Protein AF-A0AB39WMX0-F1 (afdb_monomer_lite)

Structure (mmCIF, N/CA/C/O backbone):
data_AF-A0AB39WMX0-F1
#
_entry.id   AF-A0AB39WMX0-F1
#
loop_
_atom_site.group_PDB
_atom_site.id
_atom_site.type_symbol
_atom_site.label_atom_id
_atom_site.label_alt_id
_atom_site.label_comp_id
_atom_site.label_asym_id
_atom_site.label_entity_id
_atom_site.label_seq_id
_atom_site.pdbx_PDB_ins_code
_atom_site.Cartn_x
_atom_site.Cartn_y
_atom_site.Cartn_z
_atom_site.occupancy
_atom_site.B_iso_or_equiv
_atom_site.auth_seq_id
_atom_site.auth_comp_id
_atom_site.auth_asym_id
_atom_site.auth_atom_id
_atom_site.pdbx_PDB_model_num
ATOM 1 N N . MET A 1 1 ? -1.842 -0.894 -17.363 1.00 80.88 1 MET A N 1
ATOM 2 C CA . MET A 1 1 ? -1.615 -1.287 -15.963 1.00 80.88 1 MET A CA 1
ATOM 3 C C . MET A 1 1 ? -2.292 -0.255 -15.080 1.00 80.88 1 MET A C 1
ATOM 5 O O . MET A 1 1 ? -2.100 0.930 -15.323 1.00 80.88 1 MET A O 1
ATOM 9 N N . ASP A 1 2 ? -3.136 -0.688 -14.147 1.00 91.81 2 ASP A N 1
ATOM 10 C CA . ASP A 1 2 ? -3.916 0.210 -13.288 1.00 91.81 2 ASP A CA 1
ATOM 11 C C . ASP A 1 2 ? -3.302 0.253 -11.884 1.00 91.81 2 ASP A C 1
ATOM 13 O O . ASP A 1 2 ? -3.561 -0.610 -11.043 1.00 91.81 2 ASP A O 1
ATOM 17 N N . PHE A 1 3 ? -2.457 1.257 -11.639 1.00 93.50 3 PHE A N 1
ATOM 18 C CA . PHE A 1 3 ? -1.782 1.422 -10.354 1.00 93.50 3 PHE A CA 1
ATOM 19 C C . PHE A 1 3 ? -2.756 1.644 -9.199 1.00 93.50 3 PHE A C 1
ATOM 21 O O . PHE A 1 3 ? -2.495 1.163 -8.101 1.00 93.50 3 PHE A O 1
ATOM 28 N N . LYS A 1 4 ? -3.898 2.306 -9.429 1.00 96.25 4 LYS A N 1
ATOM 29 C CA . LYS A 1 4 ? -4.886 2.538 -8.371 1.00 96.25 4 LYS A CA 1
ATOM 30 C C . LYS A 1 4 ? -5.512 1.225 -7.932 1.00 96.25 4 LYS A C 1
ATOM 32 O O . LYS A 1 4 ? -5.560 0.944 -6.737 1.00 96.25 4 LYS A O 1
ATOM 37 N N . LYS A 1 5 ? -5.923 0.388 -8.887 1.00 95.81 5 LYS A N 1
ATOM 38 C CA . LYS A 1 5 ? -6.410 -0.965 -8.593 1.00 95.81 5 LYS A CA 1
ATOM 39 C C . LYS A 1 5 ? -5.364 -1.772 -7.822 1.00 95.81 5 LYS A C 1
ATOM 41 O O . LYS A 1 5 ? -5.691 -2.384 -6.810 1.00 95.81 5 LYS A O 1
ATOM 46 N N . HIS A 1 6 ? -4.108 -1.759 -8.266 1.00 96.25 6 HIS A N 1
ATOM 47 C CA . HIS A 1 6 ? -3.055 -2.506 -7.585 1.00 96.25 6 HIS A CA 1
ATOM 48 C C . HIS A 1 6 ? -2.713 -1.962 -6.200 1.00 96.25 6 HIS A C 1
ATOM 50 O O . HIS A 1 6 ? -2.386 -2.770 -5.339 1.00 96.25 6 HIS A O 1
ATOM 56 N N . ALA A 1 7 ? -2.797 -0.649 -5.977 1.00 96.06 7 ALA A N 1
ATOM 57 C CA . ALA A 1 7 ? -2.557 -0.033 -4.678 1.00 96.06 7 ALA A CA 1
ATOM 58 C C . ALA A 1 7 ? -3.611 -0.488 -3.665 1.00 96.06 7 ALA A C 1
ATOM 60 O O . ALA A 1 7 ? -3.260 -0.884 -2.557 1.00 96.06 7 ALA A O 1
ATOM 61 N N . LEU A 1 8 ? -4.883 -0.523 -4.077 1.00 95.00 8 LEU A N 1
ATOM 62 C CA . LEU A 1 8 ? -5.975 -1.043 -3.254 1.00 95.00 8 LEU A CA 1
ATOM 63 C C . LEU A 1 8 ? -5.792 -2.533 -2.955 1.00 95.00 8 LEU A C 1
ATOM 65 O O . LEU A 1 8 ? -5.801 -2.907 -1.793 1.00 95.00 8 LEU A O 1
ATOM 69 N N . ILE A 1 9 ? -5.521 -3.368 -3.965 1.00 93.62 9 ILE A N 1
ATOM 70 C CA . ILE A 1 9 ? -5.279 -4.809 -3.758 1.00 93.62 9 ILE A CA 1
ATOM 71 C C . ILE A 1 9 ? -4.066 -5.045 -2.849 1.00 93.62 9 ILE A C 1
ATOM 73 O O . ILE A 1 9 ? -4.096 -5.918 -1.984 1.00 93.62 9 ILE A O 1
ATOM 77 N N . PHE A 1 10 ? -2.982 -4.290 -3.039 1.00 93.69 10 PHE A N 1
ATOM 78 C CA . PHE A 1 10 ? -1.821 -4.333 -2.153 1.00 93.69 10 PHE A CA 1
ATOM 79 C C . PHE A 1 10 ? -2.233 -4.008 -0.716 1.00 93.69 10 PHE A C 1
ATOM 81 O O . PHE A 1 10 ? -1.875 -4.753 0.191 1.00 93.69 10 PHE A O 1
ATOM 88 N N . PHE A 1 11 ? -3.006 -2.940 -0.521 1.00 92.44 11 PHE A N 1
ATOM 89 C CA . PHE A 1 11 ? -3.456 -2.502 0.793 1.00 92.44 11 PHE A CA 1
ATOM 90 C C . PHE A 1 11 ? -4.390 -3.523 1.454 1.00 92.44 11 PHE A C 1
ATOM 92 O O . PHE A 1 11 ? -4.196 -3.852 2.616 1.00 92.44 11 PHE A O 1
ATOM 99 N N . GLU A 1 12 ? -5.314 -4.125 0.704 1.00 90.00 12 GLU A N 1
ATOM 100 C CA . GLU A 1 12 ? -6.157 -5.237 1.169 1.00 90.00 12 GLU A CA 1
ATOM 101 C C . GLU A 1 12 ? -5.319 -6.450 1.604 1.00 90.00 12 GLU A C 1
ATOM 103 O O . GLU A 1 12 ? -5.573 -7.067 2.639 1.00 90.00 12 GLU A O 1
ATOM 108 N N . LYS A 1 13 ? -4.280 -6.787 0.828 1.00 86.62 13 LYS A N 1
ATOM 109 C CA . LYS A 1 13 ? -3.333 -7.865 1.150 1.00 86.62 13 LYS A CA 1
ATOM 110 C C . LYS A 1 13 ? -2.375 -7.490 2.285 1.00 86.62 13 LYS A C 1
ATOM 112 O O . LYS A 1 13 ? -1.742 -8.390 2.844 1.00 86.62 13 LYS A O 1
ATOM 117 N N . TYR A 1 14 ? -2.252 -6.206 2.632 1.00 81.50 14 TYR A N 1
ATOM 118 C CA . TYR A 1 14 ? -1.416 -5.695 3.716 1.00 81.50 14 TYR A CA 1
ATOM 119 C C . TYR A 1 14 ? -2.044 -6.044 5.073 1.00 81.50 14 TYR A C 1
ATOM 121 O O . TYR A 1 14 ? -2.520 -5.200 5.827 1.00 81.50 14 TYR A O 1
ATOM 129 N N . LYS A 1 15 ? -2.074 -7.337 5.398 1.00 61.38 15 LYS A N 1
ATOM 130 C CA . LYS A 1 15 ? -2.624 -7.844 6.652 1.00 61.38 15 LYS A CA 1
ATOM 131 C C . LYS A 1 15 ? -1.533 -7.855 7.715 1.00 61.38 15 LYS A C 1
ATOM 133 O O . LYS A 1 15 ? -0.927 -8.891 7.986 1.00 61.38 15 LYS A O 1
ATOM 138 N N . ARG A 1 16 ? -1.267 -6.699 8.326 1.00 57.66 16 ARG A N 1
ATOM 139 C CA . ARG A 1 16 ? -0.526 -6.662 9.592 1.00 57.66 16 ARG A CA 1
ATOM 140 C C . ARG A 1 16 ? -1.496 -6.796 10.761 1.00 57.66 16 ARG A C 1
ATOM 142 O O . ARG A 1 16 ? -2.567 -6.199 10.771 1.00 57.66 16 ARG A O 1
ATOM 149 N N . HIS A 1 17 ? -1.108 -7.610 11.741 1.00 47.25 17 HIS A N 1
ATOM 150 C CA . HIS A 1 17 ? -1.738 -7.673 13.056 1.00 47.25 17 HIS A CA 1
ATOM 151 C C . HIS A 1 17 ? -1.531 -6.333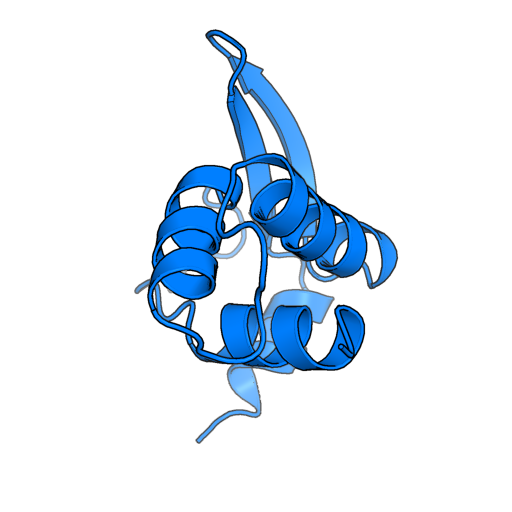 13.768 1.00 47.25 17 HIS A C 1
ATOM 153 O O . HIS A 1 17 ? -0.627 -6.191 14.582 1.00 47.25 17 HIS A O 1
ATOM 159 N N . THR A 1 18 ? -2.321 -5.327 13.425 1.00 50.44 18 THR A N 1
ATOM 160 C CA . THR A 1 18 ? -2.318 -4.049 14.126 1.00 50.44 18 THR A CA 1
ATOM 161 C C . THR A 1 18 ? -3.720 -3.798 14.623 1.00 50.44 18 THR A C 1
ATOM 163 O O . THR A 1 18 ? -4.541 -3.173 13.966 1.00 50.44 18 THR A O 1
ATOM 166 N N . SER A 1 19 ? -3.966 -4.307 15.826 1.00 51.44 19 SER A N 1
ATOM 167 C CA . SER A 1 19 ? -5.026 -3.863 16.732 1.00 51.44 19 SER A CA 1
ATOM 168 C C . SER A 1 19 ? -4.861 -2.398 17.171 1.00 51.44 19 SER A C 1
ATOM 170 O O . SER A 1 19 ? -5.637 -1.920 17.991 1.00 51.44 19 SER A O 1
ATOM 172 N N . GLU A 1 20 ? -3.848 -1.693 16.659 1.00 57.03 20 GLU A N 1
ATOM 173 C CA . GLU A 1 20 ? -3.474 -0.344 17.056 1.00 57.03 20 GLU A CA 1
ATOM 174 C C . GLU A 1 20 ? -3.376 0.560 15.826 1.00 57.03 20 GLU A C 1
ATOM 176 O O . GLU A 1 20 ? -2.501 0.408 14.965 1.00 57.03 20 GLU A O 1
ATOM 181 N N . ASN A 1 21 ? -4.279 1.538 15.774 1.00 57.00 21 ASN A N 1
ATOM 182 C CA . ASN A 1 21 ? -4.118 2.713 14.937 1.00 57.00 21 ASN A CA 1
ATOM 183 C C . ASN A 1 21 ? -2.854 3.433 15.430 1.00 57.00 21 ASN A C 1
ATOM 185 O O . ASN A 1 21 ? -2.754 3.677 16.630 1.00 57.00 21 ASN A O 1
ATOM 189 N N . ASN A 1 22 ? -1.923 3.776 14.529 1.00 62.94 22 ASN A N 1
ATOM 190 C CA . ASN A 1 22 ? -0.686 4.559 14.764 1.00 62.94 22 ASN A CA 1
ATOM 191 C C . ASN A 1 22 ? 0.662 3.811 14.810 1.00 62.94 22 ASN A C 1
ATOM 193 O O . ASN A 1 22 ? 1.668 4.438 15.141 1.00 62.94 22 ASN A O 1
ATOM 197 N N . ILE A 1 23 ? 0.752 2.535 14.421 1.00 78.00 23 ILE A N 1
ATOM 198 C CA . ILE A 1 23 ? 2.082 1.925 14.228 1.00 78.00 23 ILE A CA 1
ATOM 199 C C . ILE A 1 23 ? 2.706 2.440 12.924 1.00 78.00 23 ILE A C 1
ATOM 201 O O . ILE A 1 23 ? 2.154 2.246 11.837 1.00 78.00 23 ILE A O 1
ATOM 205 N N . GLU A 1 24 ? 3.872 3.080 13.038 1.00 84.38 24 GLU A N 1
ATOM 206 C CA . GLU A 1 24 ? 4.675 3.505 11.891 1.00 84.38 24 GLU A CA 1
ATOM 207 C C . GLU A 1 24 ? 5.236 2.294 11.139 1.00 84.38 24 GLU A C 1
ATOM 209 O O . GLU A 1 24 ? 5.863 1.405 11.717 1.00 84.38 24 GLU A O 1
ATOM 214 N N . ASN A 1 25 ? 5.041 2.272 9.823 1.00 85.81 25 ASN A N 1
ATOM 215 C CA . ASN A 1 25 ? 5.469 1.183 8.960 1.00 85.81 25 ASN A CA 1
ATOM 216 C C . ASN A 1 25 ? 6.112 1.702 7.673 1.00 85.81 25 ASN A C 1
ATOM 218 O O . ASN A 1 25 ? 5.730 2.738 7.125 1.00 85.81 25 ASN A O 1
ATOM 222 N N . ASN A 1 26 ? 7.078 0.941 7.162 1.00 88.56 26 ASN A N 1
ATOM 223 C CA . ASN A 1 26 ? 7.630 1.153 5.831 1.00 88.56 26 ASN A CA 1
ATOM 224 C C . ASN A 1 26 ? 6.835 0.320 4.812 1.00 88.56 26 ASN A C 1
ATOM 226 O O . ASN A 1 26 ? 7.108 -0.865 4.626 1.00 88.56 26 ASN A O 1
ATOM 230 N N . PHE A 1 27 ? 5.876 0.962 4.146 1.00 90.38 27 PHE A N 1
ATOM 231 C CA . PHE A 1 27 ? 5.037 0.340 3.119 1.00 90.38 27 PHE A CA 1
ATOM 232 C C . PHE A 1 27 ? 5.761 0.131 1.782 1.00 90.38 27 PHE A C 1
ATOM 234 O O . PHE A 1 27 ? 5.337 -0.711 0.992 1.00 90.38 27 PHE A O 1
ATOM 241 N N . GLU A 1 28 ? 6.855 0.850 1.512 1.00 90.00 28 GLU A N 1
ATOM 242 C CA . GLU A 1 28 ? 7.615 0.725 0.257 1.00 90.00 28 GLU A CA 1
ATOM 243 C C . GLU A 1 28 ? 8.286 -0.653 0.157 1.00 90.00 28 GLU A C 1
ATOM 245 O O . GLU A 1 28 ? 8.273 -1.288 -0.894 1.00 90.00 28 GLU A O 1
ATOM 250 N N . HIS A 1 29 ? 8.789 -1.187 1.276 1.00 88.75 29 HIS A N 1
ATOM 251 C CA . HIS A 1 29 ? 9.369 -2.533 1.295 1.00 88.75 29 HIS A CA 1
ATOM 252 C C . HIS A 1 29 ? 8.335 -3.631 0.993 1.00 88.75 29 HIS A C 1
ATOM 254 O O . HIS A 1 29 ? 8.591 -4.553 0.215 1.00 88.75 29 HIS A O 1
ATOM 260 N N . ASP A 1 30 ? 7.154 -3.539 1.603 1.00 90.31 30 ASP A N 1
ATOM 261 C CA . ASP A 1 30 ? 6.101 -4.541 1.437 1.00 90.31 30 ASP A CA 1
ATOM 262 C C . ASP A 1 30 ? 5.412 -4.428 0.068 1.00 90.31 30 ASP A C 1
ATOM 264 O O . ASP A 1 30 ? 5.095 -5.445 -0.557 1.00 90.31 30 ASP A O 1
ATOM 268 N N . SER A 1 31 ? 5.243 -3.207 -0.448 1.00 92.88 31 SER A N 1
ATOM 269 C CA . SER A 1 31 ? 4.734 -2.980 -1.805 1.00 92.88 31 SER A CA 1
ATOM 270 C C . SER A 1 31 ? 5.704 -3.491 -2.867 1.00 92.88 31 SER A C 1
ATOM 272 O O . SER A 1 31 ? 5.254 -4.119 -3.821 1.00 92.88 31 SER A O 1
ATOM 274 N N . LEU A 1 32 ? 7.021 -3.370 -2.674 1.00 94.81 32 LEU A N 1
ATOM 275 C CA . LEU A 1 32 ? 8.014 -3.984 -3.563 1.00 94.81 32 LEU A CA 1
ATOM 276 C C . LEU A 1 32 ? 7.853 -5.510 -3.645 1.00 94.81 32 LEU A C 1
ATOM 278 O O . LEU A 1 32 ? 7.924 -6.101 -4.726 1.00 94.81 32 LEU A O 1
ATOM 282 N N . ASN A 1 33 ? 7.595 -6.165 -2.510 1.00 92.56 33 ASN A N 1
ATOM 283 C CA . ASN A 1 33 ? 7.343 -7.607 -2.475 1.00 92.56 33 ASN A CA 1
ATOM 284 C C . ASN A 1 33 ? 6.069 -7.996 -3.238 1.00 92.56 33 ASN A C 1
ATOM 286 O O . ASN A 1 33 ? 6.038 -9.051 -3.877 1.00 92.56 33 ASN A O 1
ATOM 290 N N . TYR A 1 34 ? 5.029 -7.165 -3.178 1.00 94.00 34 TYR A N 1
ATOM 291 C CA . TYR A 1 34 ? 3.805 -7.341 -3.956 1.00 94.00 34 TYR A CA 1
ATOM 292 C C . TYR A 1 34 ? 4.062 -7.151 -5.459 1.00 94.00 34 TYR A C 1
ATOM 294 O O . TYR A 1 34 ? 3.815 -8.066 -6.244 1.00 94.00 34 TYR A O 1
ATOM 302 N N . VAL A 1 35 ? 4.657 -6.021 -5.841 1.00 95.00 35 VAL A N 1
ATOM 303 C CA . VAL A 1 35 ? 5.005 -5.646 -7.219 1.00 95.00 35 VAL A CA 1
ATOM 304 C C . VAL A 1 35 ? 5.795 -6.748 -7.935 1.00 95.00 35 VAL A C 1
ATOM 306 O O . VAL A 1 35 ? 5.491 -7.106 -9.071 1.00 95.00 35 VAL A O 1
ATOM 309 N N . ARG A 1 36 ? 6.774 -7.362 -7.259 1.00 94.81 36 ARG A N 1
ATOM 310 C CA . ARG A 1 36 ? 7.591 -8.446 -7.835 1.00 94.81 36 ARG A CA 1
ATOM 311 C C . ARG A 1 36 ? 6.792 -9.708 -8.178 1.00 94.81 36 ARG A C 1
ATOM 313 O O . ARG A 1 36 ? 7.144 -10.416 -9.128 1.00 94.81 36 ARG A O 1
ATOM 320 N N . LYS A 1 37 ? 5.736 -9.997 -7.415 1.00 93.31 37 LYS A N 1
ATOM 321 C CA . LYS A 1 37 ? 4.907 -11.206 -7.559 1.00 93.31 37 LYS A CA 1
ATOM 322 C C . LYS A 1 37 ? 3.771 -11.036 -8.561 1.00 93.31 37 LYS A C 1
ATOM 324 O O . LYS A 1 37 ? 3.344 -12.023 -9.148 1.00 93.31 37 LYS A O 1
ATOM 329 N N . GLU A 1 38 ? 3.294 -9.815 -8.761 1.00 94.12 38 GLU A N 1
ATOM 330 C CA . GLU A 1 38 ? 2.199 -9.535 -9.685 1.00 94.12 38 GLU A CA 1
ATOM 331 C C . GLU A 1 38 ? 2.693 -9.508 -11.144 1.00 94.12 38 GLU A C 1
ATOM 333 O O . GLU A 1 38 ? 3.761 -8.980 -11.462 1.00 94.12 38 GLU A O 1
ATOM 338 N N . ASN A 1 39 ? 1.923 -10.113 -12.052 1.00 92.81 39 ASN A N 1
ATOM 339 C CA . ASN A 1 39 ? 2.307 -10.245 -13.466 1.00 92.81 39 ASN A CA 1
ATOM 340 C C . ASN A 1 39 ? 2.059 -8.972 -14.285 1.00 92.81 39 ASN A C 1
ATOM 342 O O . ASN A 1 39 ? 2.684 -8.789 -15.327 1.00 92.81 39 ASN A O 1
ATOM 346 N N . ASP A 1 40 ? 1.177 -8.097 -13.806 1.00 93.25 40 ASP A N 1
ATOM 347 C CA . ASP A 1 40 ? 0.790 -6.867 -14.502 1.00 93.25 40 ASP A CA 1
ATOM 348 C C . ASP A 1 40 ? 1.894 -5.791 -14.466 1.00 93.25 40 ASP A C 1
ATOM 350 O O . ASP A 1 40 ? 1.894 -4.877 -15.294 1.00 93.25 40 ASP A O 1
ATOM 354 N N . PHE A 1 41 ? 2.850 -5.911 -13.536 1.00 92.00 41 PHE A N 1
ATOM 355 C CA . PHE A 1 41 ? 4.004 -5.021 -13.407 1.00 92.00 41 PHE A CA 1
ATOM 356 C C . PHE A 1 41 ? 5.129 -5.451 -14.347 1.00 92.00 41 PHE A C 1
ATOM 358 O O . PHE A 1 41 ? 5.631 -6.576 -14.275 1.00 92.00 41 PHE A O 1
ATOM 365 N N . LYS A 1 42 ? 5.563 -4.527 -15.210 1.00 88.94 42 LYS A N 1
ATOM 366 C CA . LYS A 1 42 ? 6.636 -4.771 -16.183 1.00 88.94 42 LYS A CA 1
ATOM 367 C C . LYS A 1 42 ? 8.032 -4.631 -15.571 1.00 88.94 42 LYS A C 1
ATOM 369 O O . LYS A 1 42 ? 8.891 -5.457 -15.866 1.00 88.94 42 LYS A O 1
ATOM 374 N N . TYR A 1 43 ? 8.264 -3.579 -14.785 1.00 85.56 43 TYR A N 1
ATOM 375 C CA . TYR A 1 43 ? 9.600 -3.221 -14.292 1.00 85.56 43 TYR A CA 1
ATOM 376 C C . TYR A 1 43 ? 9.901 -3.831 -12.925 1.00 85.56 43 TYR A C 1
ATOM 378 O O . TYR A 1 43 ? 11.033 -4.242 -12.682 1.00 85.56 43 TYR A O 1
ATOM 386 N N . LYS A 1 44 ? 8.868 -4.023 -12.096 1.00 92.31 44 LYS A N 1
ATOM 387 C CA . LYS A 1 44 ? 8.949 -4.783 -10.841 1.00 92.31 44 LYS A CA 1
ATOM 388 C C . LYS A 1 44 ? 9.974 -4.209 -9.851 1.00 92.31 44 LYS A C 1
ATOM 390 O O . LYS A 1 44 ? 10.673 -4.958 -9.157 1.00 92.31 44 LYS A O 1
ATOM 395 N N . ASP A 1 45 ? 10.067 -2.887 -9.820 1.00 93.31 45 ASP A N 1
ATOM 396 C CA . ASP A 1 45 ? 11.110 -2.132 -9.135 1.00 93.31 45 ASP A CA 1
ATOM 397 C C . ASP A 1 45 ? 10.559 -1.235 -8.014 1.00 93.31 45 ASP A C 1
ATOM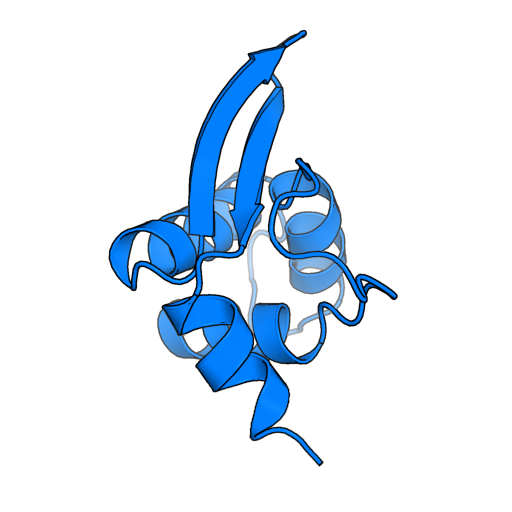 399 O O . ASP A 1 45 ? 9.371 -1.254 -7.676 1.00 93.31 45 ASP A O 1
ATOM 403 N N . ASP A 1 46 ? 11.463 -0.468 -7.407 1.00 92.12 46 ASP A N 1
ATOM 404 C CA . ASP A 1 46 ? 11.148 0.443 -6.308 1.00 92.12 46 ASP A CA 1
ATOM 405 C C . ASP A 1 46 ? 10.306 1.645 -6.771 1.00 92.12 46 ASP A C 1
ATOM 407 O O . ASP A 1 46 ? 9.601 2.245 -5.959 1.00 92.12 46 ASP A O 1
ATOM 411 N N . VAL A 1 47 ? 10.332 1.986 -8.068 1.00 92.75 47 VAL A N 1
ATOM 412 C CA . VAL A 1 47 ? 9.497 3.056 -8.635 1.00 92.75 47 VAL A CA 1
ATOM 413 C C . VAL A 1 47 ? 8.044 2.602 -8.654 1.00 92.75 47 VAL A C 1
ATOM 415 O O . VAL A 1 47 ? 7.179 3.299 -8.126 1.00 92.75 47 VAL A O 1
ATOM 418 N N . ASP A 1 48 ? 7.784 1.408 -9.188 1.00 94.38 48 ASP A N 1
ATOM 419 C CA . ASP A 1 48 ? 6.454 0.800 -9.189 1.00 94.38 48 ASP A CA 1
ATOM 420 C C . ASP A 1 48 ? 5.902 0.672 -7.755 1.00 94.38 48 ASP A C 1
ATOM 422 O O . ASP A 1 48 ? 4.738 0.992 -7.503 1.00 94.38 48 ASP A O 1
ATOM 426 N N . ALA A 1 49 ? 6.743 0.256 -6.801 1.00 94.31 49 ALA A N 1
ATOM 427 C CA . ALA A 1 49 ? 6.391 0.154 -5.384 1.00 94.31 49 ALA A CA 1
ATOM 428 C C . ALA A 1 49 ? 6.047 1.521 -4.767 1.00 94.31 49 ALA A C 1
ATOM 430 O O . ALA A 1 49 ? 4.997 1.677 -4.135 1.00 94.31 49 ALA A O 1
ATOM 431 N N . GLY A 1 50 ? 6.890 2.528 -5.007 1.00 94.38 50 GLY A N 1
ATOM 432 C CA . GLY A 1 50 ? 6.681 3.894 -4.533 1.00 94.38 50 GLY A CA 1
ATOM 433 C C . GLY A 1 50 ? 5.385 4.512 -5.060 1.00 94.38 50 GLY A C 1
ATOM 434 O O . GLY A 1 50 ? 4.681 5.181 -4.305 1.00 94.38 50 GLY A O 1
ATOM 435 N N . VAL A 1 51 ? 5.009 4.228 -6.314 1.00 95.50 51 VAL A N 1
ATOM 436 C CA . VAL A 1 51 ? 3.732 4.687 -6.889 1.00 95.50 51 VAL A CA 1
ATOM 437 C C . VAL A 1 51 ? 2.534 4.102 -6.135 1.00 95.50 51 VAL A C 1
ATOM 439 O O . VAL A 1 51 ? 1.571 4.826 -5.885 1.00 95.50 51 VAL A O 1
ATOM 442 N N . LEU A 1 52 ? 2.576 2.828 -5.719 1.00 96.12 52 LEU A N 1
ATOM 443 C CA . LEU A 1 52 ? 1.481 2.242 -4.933 1.00 96.12 52 LEU A CA 1
ATOM 444 C C . LEU A 1 52 ? 1.312 2.943 -3.584 1.00 96.12 52 LEU A C 1
ATOM 446 O O . LEU A 1 52 ? 0.186 3.248 -3.193 1.00 96.12 52 LEU A O 1
ATOM 450 N N . VAL A 1 53 ? 2.418 3.218 -2.889 1.00 95.69 53 VAL A N 1
ATOM 451 C CA . VAL A 1 53 ? 2.393 3.909 -1.591 1.00 95.69 53 VAL A CA 1
ATOM 452 C C . VAL A 1 53 ? 1.894 5.344 -1.750 1.00 95.69 53 VAL A C 1
ATOM 454 O O . VAL A 1 53 ? 0.998 5.754 -1.017 1.00 95.69 53 VAL A O 1
ATOM 457 N N . MET A 1 54 ? 2.385 6.065 -2.761 1.00 96.44 54 MET A N 1
ATOM 458 C CA . MET A 1 54 ? 1.956 7.431 -3.068 1.00 96.44 54 MET A CA 1
ATOM 459 C C . MET A 1 54 ? 0.447 7.510 -3.335 1.00 96.44 54 MET A C 1
ATOM 461 O O . MET A 1 54 ? -0.220 8.390 -2.806 1.00 96.44 54 MET A O 1
ATOM 465 N N . ILE A 1 55 ? -0.121 6.560 -4.085 1.00 97.56 55 ILE A N 1
ATOM 466 C CA . ILE A 1 55 ? -1.570 6.513 -4.326 1.00 97.56 55 ILE A CA 1
ATOM 467 C C . ILE A 1 55 ? -2.347 6.298 -3.022 1.00 97.56 55 ILE A C 1
ATOM 469 O O . ILE A 1 55 ? -3.398 6.903 -2.826 1.00 97.56 55 ILE A O 1
ATOM 473 N N . LEU A 1 56 ? -1.864 5.443 -2.117 1.00 96.44 56 LEU A N 1
ATOM 474 C CA . LEU A 1 56 ? -2.521 5.238 -0.823 1.00 96.44 56 LEU A CA 1
ATOM 475 C C . LEU A 1 56 ? -2.432 6.473 0.084 1.00 96.44 56 LEU A C 1
ATOM 477 O O . LEU A 1 56 ? -3.357 6.714 0.860 1.00 96.44 56 LEU A O 1
ATOM 481 N N . GLU A 1 57 ? -1.361 7.261 -0.024 1.00 96.31 57 GLU A N 1
ATOM 482 C CA . GLU A 1 57 ? -1.259 8.578 0.616 1.00 96.31 57 GLU A CA 1
ATOM 483 C C . GLU A 1 57 ? -2.249 9.582 0.004 1.00 96.31 57 GLU A C 1
ATOM 485 O O . GLU A 1 57 ? -2.978 10.241 0.741 1.00 96.31 57 GLU A O 1
ATOM 490 N N . GLU A 1 58 ? -2.342 9.663 -1.328 1.00 97.50 58 GLU A N 1
ATOM 491 C CA . GLU A 1 58 ? -3.287 10.545 -2.037 1.00 97.50 58 GLU A CA 1
ATOM 492 C C . GLU A 1 58 ? -4.753 10.199 -1.743 1.00 97.50 58 GLU A C 1
ATOM 494 O O . GLU A 1 58 ? -5.610 11.079 -1.661 1.00 97.50 58 GLU A O 1
ATOM 499 N N . LEU A 1 59 ? -5.054 8.911 -1.557 1.00 97.06 59 LEU A N 1
ATOM 500 C CA . LEU A 1 59 ? -6.368 8.430 -1.128 1.00 97.06 59 LEU A CA 1
ATOM 501 C C . LEU A 1 59 ? -6.606 8.60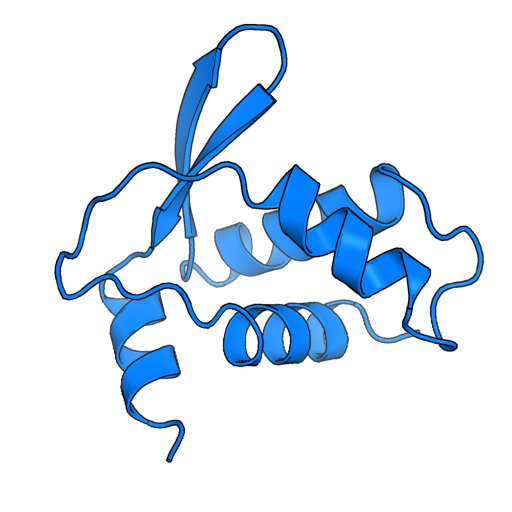7 0.377 1.00 97.06 59 LEU A C 1
ATOM 503 O O . LEU A 1 59 ? -7.689 8.265 0.857 1.00 97.06 59 LEU A O 1
ATOM 507 N N . GLU A 1 60 ? -5.638 9.159 1.108 1.00 96.38 60 GLU A N 1
ATOM 508 C CA . GLU A 1 60 ? -5.658 9.393 2.552 1.00 96.38 60 GLU A CA 1
ATOM 509 C C . GLU A 1 60 ? -5.799 8.112 3.381 1.00 96.38 60 GLU A C 1
ATOM 511 O O . GLU A 1 60 ? -6.277 8.165 4.510 1.00 96.38 60 GLU A O 1
ATOM 516 N N . TYR A 1 61 ? -5.423 6.949 2.848 1.00 94.56 61 TYR A N 1
ATOM 517 C CA . TYR A 1 61 ? -5.376 5.693 3.606 1.00 94.56 61 TYR A CA 1
ATOM 518 C C . TYR A 1 61 ? -4.076 5.550 4.392 1.00 94.56 61 TYR A C 1
ATOM 520 O O . TYR A 1 61 ? -4.061 4.945 5.466 1.00 94.56 61 TYR A O 1
ATOM 528 N N . LEU A 1 62 ? -3.004 6.154 3.883 1.00 94.19 62 LEU A N 1
ATOM 529 C CA . LEU A 1 62 ? -1.731 6.306 4.569 1.00 94.19 62 LEU A CA 1
ATOM 530 C C . LEU A 1 62 ? -1.442 7.780 4.831 1.00 94.19 62 LEU A C 1
ATOM 532 O O . LEU A 1 62 ? -1.853 8.660 4.080 1.00 94.19 62 LEU A O 1
ATOM 536 N N . LYS A 1 63 ? -0.690 8.042 5.896 1.00 94.44 63 LYS A N 1
ATOM 537 C CA . LYS A 1 63 ? -0.137 9.360 6.192 1.00 94.44 63 LYS A CA 1
ATOM 538 C C . LYS A 1 63 ? 1.354 9.231 6.442 1.00 94.44 63 LYS A C 1
A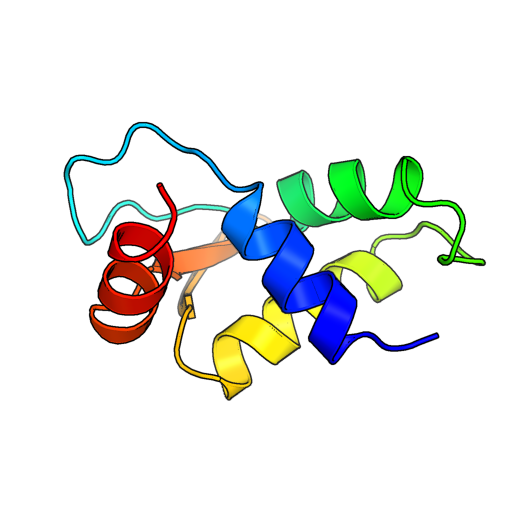TOM 540 O O . LYS A 1 63 ? 1.762 8.508 7.349 1.00 94.44 63 LYS A O 1
ATOM 545 N N . PHE A 1 64 ? 2.151 9.954 5.661 1.00 93.94 64 PHE A N 1
ATOM 546 C CA . PHE A 1 64 ? 3.584 10.095 5.899 1.00 93.94 64 PHE A CA 1
ATOM 547 C C . PHE A 1 64 ? 3.844 10.690 7.286 1.00 93.94 64 PHE A C 1
ATOM 549 O O . PHE A 1 64 ? 3.232 11.695 7.661 1.00 93.94 64 PHE A O 1
ATOM 556 N N . THR A 1 65 ? 4.751 10.073 8.040 1.00 91.88 65 THR A N 1
ATOM 557 C CA . THR A 1 65 ? 5.124 10.542 9.379 1.00 91.88 65 THR A CA 1
ATOM 558 C C . THR A 1 65 ? 6.558 11.034 9.430 1.00 91.88 65 THR A C 1
ATOM 560 O O . THR A 1 65 ? 6.798 12.178 9.817 1.00 91.88 65 THR A O 1
ATOM 563 N N . ASN A 1 66 ? 7.519 10.204 9.023 1.00 91.88 66 ASN A N 1
ATOM 564 C CA . ASN A 1 66 ? 8.931 10.554 9.064 1.00 91.88 66 ASN A CA 1
ATOM 565 C C . ASN A 1 66 ? 9.747 9.868 7.961 1.00 91.88 66 ASN A C 1
ATOM 567 O O . ASN A 1 66 ? 9.283 8.983 7.235 1.00 91.88 66 ASN A O 1
ATOM 571 N N . ARG A 1 67 ? 11.012 10.287 7.867 1.00 90.56 67 ARG A N 1
ATOM 572 C CA . ARG A 1 67 ? 12.030 9.632 7.052 1.00 90.56 67 ARG A CA 1
ATOM 573 C C . ARG A 1 67 ? 13.248 9.325 7.914 1.00 90.56 67 ARG A C 1
ATOM 575 O O . ARG A 1 67 ? 13.798 10.229 8.538 1.00 90.56 67 ARG A O 1
ATOM 582 N N . HIS A 1 68 ? 13.699 8.075 7.898 1.00 89.25 68 HIS A N 1
ATOM 583 C CA . HIS A 1 68 ? 14.895 7.639 8.617 1.00 89.25 68 HIS A CA 1
ATOM 584 C C . HIS A 1 68 ? 15.716 6.682 7.750 1.00 89.25 68 HIS A C 1
ATOM 586 O O . HIS A 1 68 ? 15.162 5.750 7.168 1.00 89.25 68 HIS A O 1
ATOM 592 N N . ASN A 1 69 ? 17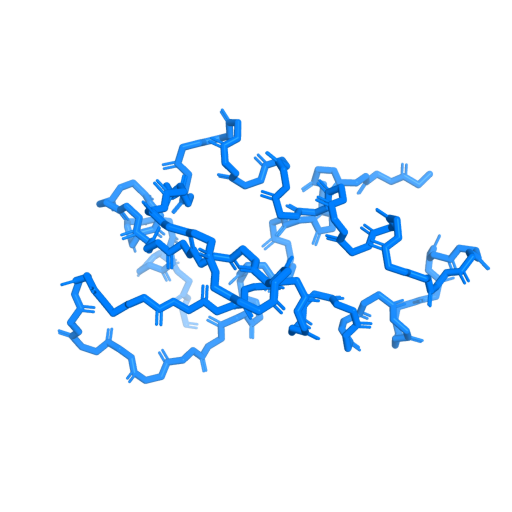.036 6.897 7.659 1.00 86.12 69 ASN A N 1
ATOM 593 C CA . ASN A 1 69 ? 17.943 6.127 6.791 1.00 86.12 69 ASN A CA 1
ATOM 594 C C . ASN A 1 69 ? 17.389 5.956 5.366 1.00 86.12 69 ASN A C 1
ATOM 596 O O . ASN A 1 69 ? 17.254 4.839 4.873 1.00 86.12 69 ASN A O 1
ATOM 600 N N . GLU A 1 70 ? 16.984 7.073 4.756 1.00 85.25 70 GLU A N 1
ATOM 601 C CA . GLU A 1 70 ? 16.392 7.167 3.412 1.00 85.25 70 GLU A CA 1
ATOM 602 C C . GLU A 1 70 ? 15.017 6.507 3.220 1.00 85.25 70 GLU A C 1
ATOM 604 O O . GLU A 1 70 ? 14.349 6.839 2.243 1.00 85.25 70 GLU A O 1
ATOM 609 N N . LYS A 1 71 ? 14.541 5.698 4.173 1.00 86.75 71 LYS A N 1
ATOM 610 C CA . LYS A 1 71 ? 13.234 5.025 4.153 1.00 86.75 71 LYS A CA 1
ATOM 611 C C . LYS A 1 71 ? 12.116 5.948 4.632 1.00 86.75 71 LYS A C 1
ATOM 613 O O . LYS A 1 71 ? 12.289 6.660 5.624 1.00 86.75 71 LYS A O 1
ATOM 618 N N . ARG A 1 72 ? 10.965 5.903 3.956 1.00 89.31 72 ARG A N 1
ATOM 619 C CA . ARG A 1 72 ? 9.753 6.643 4.334 1.00 89.31 72 ARG A CA 1
ATOM 620 C C . ARG A 1 72 ? 8.850 5.783 5.213 1.00 89.31 72 ARG A C 1
ATOM 622 O O . ARG A 1 72 ? 8.563 4.630 4.887 1.00 89.31 72 ARG A O 1
ATOM 629 N N . TYR A 1 73 ? 8.400 6.359 6.318 1.00 90.69 73 TYR A N 1
ATOM 630 C CA . TYR A 1 73 ? 7.493 5.716 7.258 1.00 90.69 73 TYR A CA 1
ATOM 631 C C . TYR A 1 73 ? 6.128 6.389 7.208 1.00 90.69 73 TYR A C 1
ATOM 633 O O . TYR A 1 73 ? 6.012 7.605 7.030 1.00 90.69 73 TYR A O 1
ATOM 641 N N . HIS A 1 74 ? 5.096 5.564 7.340 1.00 92.56 74 HIS A N 1
ATOM 642 C CA . HIS A 1 74 ? 3.710 5.989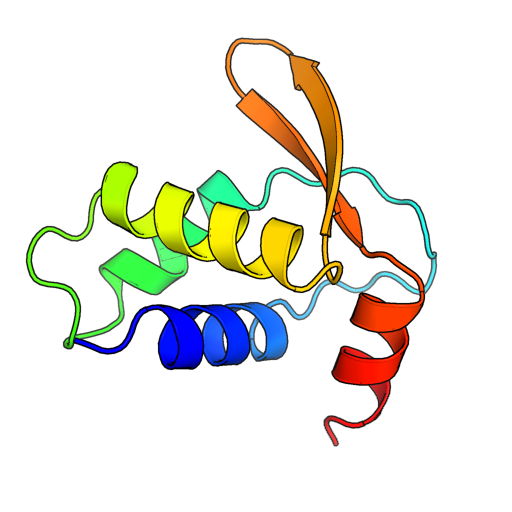 7.276 1.00 92.56 74 HIS A CA 1
ATOM 643 C C . HIS A 1 74 ? 2.913 5.319 8.386 1.00 92.56 74 HIS A C 1
ATOM 645 O O . HIS A 1 74 ? 3.241 4.214 8.824 1.00 92.56 74 HIS A O 1
ATOM 651 N N . ILE A 1 75 ? 1.829 5.964 8.790 1.00 91.88 75 ILE A N 1
ATOM 652 C CA . ILE A 1 75 ? 0.774 5.352 9.598 1.00 91.88 75 ILE A CA 1
ATOM 653 C C . ILE A 1 75 ? -0.456 5.116 8.728 1.00 91.88 75 ILE A C 1
ATOM 655 O O . ILE A 1 75 ? -0.705 5.860 7.777 1.00 91.88 75 ILE A O 1
ATOM 659 N N . ILE A 1 76 ? -1.238 4.096 9.074 1.00 91.44 76 ILE A N 1
ATOM 660 C CA . ILE A 1 76 ? -2.577 3.909 8.512 1.00 91.44 76 ILE A CA 1
ATOM 661 C C . ILE A 1 76 ? -3.509 4.926 9.176 1.00 91.44 76 ILE A C 1
ATOM 663 O O . ILE A 1 76 ? -3.518 5.056 10.401 1.00 91.44 76 ILE A O 1
ATOM 667 N N . THR A 1 77 ? -4.263 5.672 8.375 1.00 92.25 77 THR A N 1
ATOM 668 C CA . THR A 1 77 ? -5.243 6.649 8.870 1.00 92.25 77 THR A CA 1
ATOM 669 C C . THR A 1 77 ? -6.527 5.954 9.322 1.00 92.25 77 THR A C 1
ATOM 671 O O . THR A 1 77 ? -6.775 4.801 8.976 1.00 92.25 77 THR A O 1
ATOM 674 N N . GLU A 1 78 ? -7.405 6.670 10.026 1.00 91.00 78 GLU A N 1
ATOM 675 C CA . GLU A 1 78 ? -8.751 6.175 10.356 1.00 91.00 78 GLU A CA 1
ATOM 676 C C . GLU A 1 78 ? -9.514 5.704 9.107 1.00 91.00 78 GLU A C 1
ATOM 678 O O . GLU A 1 78 ? -10.029 4.590 9.076 1.00 91.00 78 GLU A O 1
ATOM 683 N N . LYS A 1 79 ? -9.463 6.487 8.024 1.00 93.12 79 LYS A N 1
ATOM 684 C CA . LYS A 1 79 ? -10.046 6.141 6.721 1.00 93.12 79 LYS A CA 1
ATOM 685 C C . LYS A 1 79 ? -9.462 4.845 6.143 1.00 93.12 79 LYS A C 1
ATOM 687 O O . LYS A 1 79 ? -10.191 4.033 5.575 1.00 93.12 79 LYS A O 1
ATOM 692 N N . GLY A 1 80 ? -8.149 4.646 6.278 1.00 91.94 80 GLY A N 1
ATOM 693 C CA . GLY A 1 80 ? -7.474 3.414 5.873 1.00 91.94 80 GLY A CA 1
ATOM 694 C C . GLY A 1 80 ? -7.933 2.208 6.695 1.00 91.94 80 GLY A C 1
ATOM 695 O O . GLY A 1 80 ? -8.225 1.158 6.128 1.00 91.94 80 GLY A O 1
ATOM 696 N N . PHE A 1 81 ? -8.088 2.363 8.011 1.00 88.88 81 PHE A N 1
ATOM 697 C CA . PHE A 1 81 ? -8.628 1.310 8.876 1.00 88.88 81 PHE A CA 1
ATOM 698 C C . PHE A 1 81 ? -10.087 0.978 8.568 1.00 88.88 81 PHE A C 1
ATOM 700 O O . PHE A 1 81 ? -10.434 -0.196 8.502 1.00 88.88 81 PHE A O 1
ATOM 707 N N . GLU A 1 82 ? -10.937 1.979 8.339 1.00 89.06 82 GLU A N 1
ATOM 708 C CA . GLU A 1 82 ? -12.327 1.769 7.923 1.00 89.06 82 GLU A CA 1
ATOM 709 C C . GLU A 1 82 ? -12.441 1.041 6.583 1.00 89.06 82 GLU A C 1
ATOM 711 O O . GLU A 1 82 ? -13.399 0.304 6.348 1.00 89.06 82 GLU A O 1
ATOM 716 N N . PHE A 1 83 ? -11.496 1.274 5.672 1.00 90.62 83 PHE A N 1
ATOM 717 C CA . PHE A 1 83 ? -11.413 0.528 4.425 1.00 90.62 83 PHE A CA 1
ATOM 718 C C . PHE A 1 83 ? -11.042 -0.935 4.697 1.00 90.62 83 PHE A C 1
ATOM 720 O O . PHE A 1 83 ? -11.745 -1.836 4.243 1.00 90.62 83 PHE A O 1
ATOM 727 N N . LEU A 1 84 ? -9.992 -1.172 5.490 1.00 87.88 84 LEU A N 1
ATOM 728 C CA . LEU A 1 84 ? -9.512 -2.519 5.805 1.00 87.88 84 LEU A CA 1
ATOM 729 C C . LEU A 1 84 ? -10.504 -3.337 6.649 1.00 87.88 84 LEU A C 1
ATOM 731 O O . LEU A 1 84 ? -10.584 -4.549 6.483 1.00 87.88 84 LEU A O 1
ATOM 735 N N . SER A 1 85 ? -11.291 -2.701 7.521 1.00 84.94 85 SER A N 1
ATOM 736 C CA . SER A 1 85 ? -12.266 -3.381 8.388 1.00 84.94 85 SER A CA 1
ATOM 737 C C . SER A 1 85 ? -13.502 -3.903 7.650 1.00 84.94 85 SER A C 1
ATOM 739 O O . SER A 1 85 ? -14.223 -4.747 8.179 1.00 84.94 85 SER A O 1
ATOM 741 N N . LYS A 1 86 ? -13.749 -3.423 6.424 1.00 84.81 86 LYS A N 1
ATOM 742 C CA . LYS A 1 86 ? -14.829 -3.903 5.545 1.00 84.81 86 LYS A CA 1
ATOM 743 C C . LYS A 1 86 ? -14.446 -5.166 4.773 1.00 84.81 86 LYS A C 1
ATOM 745 O O . LYS A 1 86 ? -15.304 -5.740 4.104 1.00 84.81 86 LYS A O 1
ATOM 750 N N . ILE A 1 87 ? -13.179 -5.573 4.833 1.00 78.75 87 ILE A N 1
ATOM 751 C CA . ILE A 1 87 ? -12.677 -6.769 4.162 1.00 78.75 87 ILE A CA 1
ATOM 752 C C . ILE A 1 87 ? -12.952 -7.978 5.076 1.00 78.75 87 ILE A C 1
ATOM 754 O O . ILE A 1 87 ? -12.507 -7.963 6.226 1.00 78.75 87 ILE A O 1
ATOM 758 N N . PRO A 1 88 ? -13.702 -8.989 4.601 1.00 62.84 88 PRO A N 1
ATOM 759 C CA . PRO A 1 88 ? -14.089 -10.157 5.393 1.00 62.84 88 PRO A CA 1
ATOM 760 C C . PRO A 1 88 ? -12.926 -11.095 5.758 1.00 62.84 88 PRO A C 1
ATOM 762 O O . PRO A 1 88 ? -11.905 -11.135 5.031 1.00 62.84 88 PRO A O 1
#

Organism: NCBI:txid3234140

pLDDT: mean 87.93, std 11.5, range [47.25, 97.56]

Foldseek 3Di:
DDLLVLLLVLLLVPDDPPPDFPDKDQQLVSLLVSLCPDPVRDPSDSVSSVSSVVSCVVVVQWDWDDADPNTTIITGDPVVVVSNVPRD

Radius of gyration: 12.36 Å; chains: 1; bounding box: 33×22×33 Å

Sequence (88 aa):
MDFKKHALIFFEKYKRHTSENNIENNFEHDSLNYVRKENDFKYKDDVDAGVLVMILEELEYLKFTNRHNEKRYHIITEKGFEFLSKIP

Secondary structure (DSSP, 8-state):
--HHHHHHHHHHH------STT--B-HHHHHHHHHHH-TT-SS-SHHHHHHHHHHHHHTTSEEEEEEETTEEEEEE-HHHHHHHTT--